Protein AF-A0A7S2VXW0-F1 (afdb_monomer_lite)

Sequence (165 aa):
GGKKKAVGPFTKKDWYDIKAPSMFSVRNIGKTLVSRTAGTKIASDGLKGRIFEVSLADLNNDEDQSFRKMKLKCEDVQGKNVLTNFAGMDFTTDKIRSLVRKWFSLIECFVDVKTTDGDTLRVFCIGFTKRRVDMAKRTCYAQSAQIRKIRAKMVEIITRECTTC

Radius of gyration: 22.96 Å; chains: 1; bounding box: 62×45×65 Å

InterPro domains:
  IPR001593 Small ribosomal subunit protein eS1 [PF01015] (2-165)
  IPR001593 Small ribosomal subunit protein eS1 [SM01397] (1-165)
  IPR018281 Small ribosomal subunit protein eS1, conserved site [PS01191] (47-59)

Structure (mmCIF, N/CA/C/O backbone):
data_AF-A0A7S2VXW0-F1
#
_entry.id   AF-A0A7S2VXW0-F1
#
loop_
_atom_site.group_PDB
_atom_site.id
_atom_site.type_symbol
_atom_site.label_atom_id
_atom_site.label_alt_id
_atom_site.label_comp_id
_atom_site.label_asym_id
_atom_site.label_entity_id
_atom_site.label_seq_id
_atom_site.pdbx_PDB_ins_code
_atom_site.Cartn_x
_atom_site.Cartn_y
_atom_site.Cartn_z
_atom_site.occupancy
_atom_site.B_iso_or_equiv
_atom_site.auth_seq_id
_atom_site.auth_comp_id
_atom_site.auth_asym_id
_atom_site.auth_atom_id
_atom_site.pdbx_PDB_model_num
ATOM 1 N N . GLY A 1 1 ? -33.284 25.785 35.643 1.00 45.19 1 GLY A N 1
ATOM 2 C CA . GLY A 1 1 ? -32.679 25.022 34.533 1.00 45.19 1 GLY A CA 1
ATOM 3 C C . GLY A 1 1 ? -31.176 24.982 34.706 1.00 45.19 1 GLY A C 1
ATOM 4 O O . GLY A 1 1 ? -30.527 25.995 34.490 1.00 45.19 1 GLY A O 1
ATOM 5 N N . GLY A 1 2 ? -30.627 23.863 35.183 1.00 55.34 2 GLY A N 1
ATOM 6 C CA . GLY A 1 2 ? -29.197 23.753 35.480 1.00 55.34 2 GLY A CA 1
ATOM 7 C C . GLY A 1 2 ? -28.355 23.719 34.205 1.00 55.34 2 GLY A C 1
ATOM 8 O O . GLY A 1 2 ? -28.575 22.863 33.346 1.00 55.34 2 GLY A O 1
ATOM 9 N N . LYS A 1 3 ? -27.380 24.631 34.086 1.00 62.94 3 LYS A N 1
ATOM 10 C CA . LYS A 1 3 ? -26.323 24.557 33.068 1.00 62.94 3 LYS A CA 1
ATOM 11 C C . LYS A 1 3 ? -25.636 23.197 33.208 1.00 62.94 3 LYS A C 1
ATOM 13 O O . LYS A 1 3 ? -24.931 22.963 34.187 1.00 62.94 3 LYS A O 1
ATOM 18 N N . LYS A 1 4 ? -25.861 22.287 32.252 1.00 70.38 4 LYS A N 1
ATOM 19 C CA . LYS A 1 4 ? -25.124 21.019 32.187 1.00 70.38 4 LYS A CA 1
ATOM 20 C C . LYS A 1 4 ? -23.632 21.351 32.197 1.00 70.38 4 LYS A C 1
ATOM 22 O O . LYS A 1 4 ? -23.165 22.093 31.336 1.00 70.38 4 LYS A O 1
ATOM 27 N N . LYS A 1 5 ? -22.912 20.827 33.194 1.00 76.06 5 LYS A N 1
ATOM 28 C CA . LYS A 1 5 ? -21.453 20.946 33.313 1.00 76.06 5 LYS A CA 1
ATOM 29 C C . LYS A 1 5 ? -20.841 20.548 31.967 1.00 76.06 5 LYS A C 1
ATOM 31 O O . LYS A 1 5 ? -21.229 19.519 31.413 1.00 76.06 5 LYS A O 1
ATOM 36 N N . ALA A 1 6 ? -19.950 21.369 31.414 1.00 79.06 6 ALA A N 1
ATOM 37 C CA . ALA A 1 6 ? -19.310 21.065 30.141 1.00 79.06 6 ALA A CA 1
ATOM 38 C C . ALA A 1 6 ? -18.502 19.766 30.295 1.00 79.06 6 ALA A C 1
ATOM 40 O O . ALA A 1 6 ? -17.512 19.718 31.021 1.00 79.06 6 ALA A O 1
ATOM 41 N N . VAL A 1 7 ? -18.975 18.687 29.671 1.00 82.62 7 VAL A N 1
ATOM 42 C CA . VAL A 1 7 ? -18.308 17.384 29.701 1.00 82.62 7 VAL A CA 1
ATOM 43 C C . VAL A 1 7 ? -17.345 17.320 28.523 1.00 82.62 7 VAL A C 1
ATOM 45 O O . VAL A 1 7 ? -17.766 17.455 27.374 1.00 82.62 7 VAL A O 1
ATOM 48 N N . GLY A 1 8 ? -16.061 17.095 28.809 1.00 85.38 8 GLY A N 1
ATOM 49 C CA . GLY A 1 8 ? -15.027 16.988 27.782 1.00 85.38 8 GLY A CA 1
ATOM 50 C C . GLY A 1 8 ? -15.318 15.845 26.797 1.00 85.38 8 GLY A C 1
ATOM 51 O O . GLY A 1 8 ? -15.716 14.757 27.225 1.00 85.38 8 GLY A O 1
ATOM 52 N N . PRO A 1 9 ? -15.104 16.036 25.485 1.00 85.75 9 PRO A N 1
ATOM 53 C CA . PRO A 1 9 ? -15.514 15.072 24.461 1.00 85.75 9 PRO A CA 1
ATOM 54 C C . PRO A 1 9 ? -14.803 13.712 24.561 1.00 85.75 9 PRO A C 1
ATOM 56 O O . PRO A 1 9 ? -15.369 12.701 24.147 1.00 85.75 9 PRO A O 1
ATOM 59 N N . PHE A 1 10 ? -13.599 13.657 25.142 1.00 89.81 10 PHE A N 1
ATOM 60 C CA . PHE A 1 10 ? -12.837 12.415 25.334 1.00 89.81 10 PHE A CA 1
ATOM 61 C C . PHE A 1 10 ? -13.365 11.525 26.462 1.00 89.81 10 PHE A C 1
ATOM 63 O O . PHE A 1 10 ? -13.154 10.321 26.425 1.00 89.81 10 PHE A O 1
ATOM 70 N N . THR A 1 11 ? -14.117 12.075 27.419 1.00 88.50 11 THR A N 1
ATOM 71 C CA . THR A 1 11 ? -14.693 11.285 28.529 1.00 88.50 11 THR A CA 1
ATOM 72 C C . THR A 1 11 ? -15.722 10.252 28.060 1.00 88.50 11 THR A C 1
ATOM 74 O O . THR A 1 11 ? -16.010 9.289 28.765 1.00 88.50 11 THR A O 1
ATOM 77 N N . LYS A 1 12 ? -16.274 10.446 26.855 1.00 89.69 12 LYS A N 1
ATOM 78 C CA . LYS A 1 12 ? -17.250 9.554 26.218 1.00 89.69 12 LYS A CA 1
ATOM 79 C C . LYS A 1 12 ? -16.609 8.559 25.249 1.00 89.69 12 LYS A C 1
ATOM 81 O O . LYS A 1 12 ? -17.341 7.886 24.526 1.00 89.69 12 LYS A O 1
ATOM 86 N N . LYS A 1 13 ? -15.279 8.522 25.151 1.00 92.94 13 LYS A N 1
ATOM 87 C CA . LYS A 1 13 ? -14.552 7.693 24.186 1.00 92.94 13 LYS A CA 1
ATOM 88 C C . LYS A 1 13 ? -13.797 6.585 24.900 1.00 92.94 13 LYS A C 1
ATOM 90 O O . LYS A 1 13 ? -13.203 6.825 25.945 1.00 92.94 13 LYS A O 1
ATOM 95 N N . ASP A 1 14 ? -13.788 5.413 24.285 1.00 92.00 14 ASP A N 1
ATOM 96 C CA . ASP A 1 14 ? -13.030 4.260 24.750 1.00 92.00 14 ASP A CA 1
ATOM 97 C C . ASP A 1 14 ? -11.939 3.915 23.724 1.00 92.00 14 ASP A C 1
ATOM 99 O O . ASP A 1 14 ? -12.100 4.126 22.515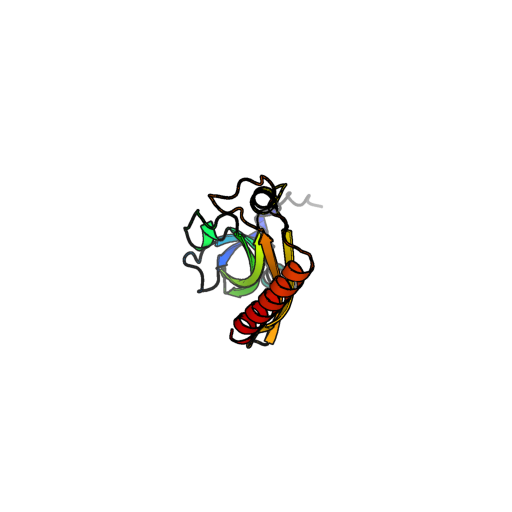 1.00 92.00 14 ASP A O 1
ATOM 103 N N . TRP A 1 15 ? -10.806 3.425 24.230 1.00 94.06 15 TRP A N 1
ATOM 104 C CA . TRP A 1 15 ? -9.641 3.034 23.437 1.00 94.06 15 TRP A CA 1
ATOM 105 C C . TRP A 1 15 ? -9.658 1.538 23.133 1.00 94.06 15 TRP A C 1
ATOM 107 O O . TRP A 1 15 ? -9.959 0.722 24.007 1.00 94.06 15 TRP A O 1
ATOM 117 N N . TYR A 1 16 ? -9.272 1.210 21.906 1.00 95.25 16 TYR A N 1
ATOM 118 C CA . TYR A 1 16 ? -9.199 -0.137 21.360 1.00 95.25 16 TYR A CA 1
ATOM 119 C C . TYR A 1 16 ? -7.814 -0.384 20.765 1.00 95.25 16 TYR A C 1
ATOM 121 O O . TYR A 1 16 ? -7.223 0.527 20.185 1.00 95.25 16 TYR A O 1
ATOM 129 N N . ASP A 1 17 ? -7.314 -1.609 20.888 1.00 95.69 17 ASP A N 1
ATOM 130 C CA . ASP A 1 17 ? -6.019 -2.029 20.357 1.00 95.69 17 ASP A CA 1
ATOM 131 C C . ASP A 1 17 ? -6.194 -2.624 18.957 1.00 95.69 17 ASP A C 1
ATOM 133 O O . ASP A 1 17 ? -6.971 -3.556 18.761 1.00 95.69 17 ASP A O 1
ATOM 137 N N . ILE A 1 18 ? -5.460 -2.099 17.979 1.00 95.75 18 ILE A N 1
ATOM 138 C CA . ILE A 1 18 ? -5.492 -2.575 16.594 1.00 95.75 18 ILE A CA 1
ATOM 139 C C . ILE A 1 18 ? -4.537 -3.757 16.456 1.00 95.75 18 ILE A C 1
ATOM 141 O O . ILE A 1 18 ? -3.349 -3.645 16.781 1.00 95.75 18 ILE A O 1
ATOM 145 N N . LYS A 1 19 ? -5.063 -4.881 15.962 1.00 95.38 19 LYS A N 1
ATOM 146 C CA . LYS A 1 19 ? -4.311 -6.108 15.720 1.00 95.38 19 LYS A CA 1
ATOM 147 C C . LYS A 1 19 ? -4.130 -6.360 14.225 1.00 95.38 19 LYS A C 1
ATOM 149 O O . LYS A 1 19 ? -5.111 -6.400 13.479 1.00 95.38 19 LYS A O 1
ATOM 154 N N . ALA A 1 20 ? -2.880 -6.545 13.812 1.00 94.62 20 ALA A N 1
ATOM 155 C CA . ALA A 1 20 ? -2.523 -6.978 12.468 1.00 94.62 20 ALA A CA 1
ATOM 156 C C . ALA A 1 20 ? -2.880 -8.463 12.253 1.00 94.62 20 ALA A C 1
ATOM 158 O O . ALA A 1 20 ? -2.889 -9.230 13.228 1.00 94.62 20 ALA A O 1
ATOM 159 N N . PRO A 1 21 ? -3.114 -8.890 10.998 1.00 94.50 21 PRO A N 1
ATOM 160 C CA . PRO A 1 21 ? -3.210 -10.303 10.646 1.00 94.50 21 PRO A CA 1
ATOM 161 C C . PRO A 1 21 ? -1.959 -11.103 11.040 1.00 94.50 21 PRO A C 1
ATOM 163 O O . PRO A 1 21 ? -0.868 -10.559 11.213 1.00 94.50 21 PRO A O 1
ATOM 166 N N . SER A 1 22 ? -2.101 -12.427 11.124 1.00 91.69 22 SER A N 1
ATOM 167 C CA . SER A 1 22 ? -1.033 -13.358 11.520 1.00 91.69 22 SER A CA 1
ATOM 168 C C . SER A 1 22 ? 0.173 -13.409 10.578 1.00 91.69 22 SER A C 1
ATOM 170 O O . SER A 1 22 ? 1.206 -13.931 10.984 1.00 91.69 22 SER A O 1
ATOM 172 N N . MET A 1 23 ? 0.044 -12.883 9.359 1.00 91.44 23 MET A N 1
ATOM 173 C CA . MET A 1 23 ? 1.109 -12.837 8.351 1.00 91.44 23 MET A CA 1
ATOM 174 C C . MET A 1 23 ? 2.252 -11.868 8.697 1.00 91.44 23 MET A C 1
ATOM 176 O O . MET A 1 23 ? 3.328 -11.977 8.118 1.00 91.44 23 MET A O 1
ATOM 180 N N . PHE A 1 24 ? 2.023 -10.919 9.610 1.00 92.75 24 PHE A N 1
ATOM 181 C CA . PHE A 1 24 ? 3.021 -9.941 10.048 1.00 92.75 24 PHE A CA 1
ATOM 182 C C . PHE A 1 24 ? 3.660 -10.362 11.374 1.00 92.75 24 PHE A C 1
ATOM 184 O O . PHE A 1 24 ? 3.005 -10.988 12.215 1.00 92.75 24 PHE A O 1
ATOM 191 N N . SER A 1 25 ? 4.928 -9.998 11.585 1.00 91.75 25 SER A N 1
ATOM 192 C CA . SER A 1 25 ? 5.643 -10.356 12.818 1.00 91.75 25 SER A CA 1
ATOM 193 C C . SER A 1 25 ? 5.126 -9.560 14.021 1.00 91.75 25 SER A C 1
ATOM 195 O O . SER A 1 25 ? 4.896 -10.120 15.097 1.00 91.75 25 SER A O 1
ATOM 197 N N . VAL A 1 26 ? 4.857 -8.266 13.831 1.00 92.88 26 VAL A N 1
ATOM 198 C CA . VAL A 1 26 ? 4.299 -7.379 14.851 1.00 92.88 26 VAL A CA 1
ATOM 199 C C . VAL A 1 26 ? 2.784 -7.322 14.711 1.00 92.88 26 VAL A C 1
ATOM 201 O O . VAL A 1 26 ? 2.227 -6.719 13.797 1.00 92.88 26 VAL A O 1
ATOM 204 N N . ARG A 1 27 ? 2.083 -7.919 15.679 1.00 92.06 27 ARG A N 1
ATOM 205 C CA . ARG A 1 27 ? 0.613 -7.890 15.708 1.00 92.06 27 ARG A CA 1
ATOM 206 C C . ARG A 1 27 ? 0.030 -6.620 16.303 1.00 92.06 27 ARG A C 1
ATOM 208 O O . ARG A 1 27 ? -1.108 -6.291 16.000 1.00 92.06 27 ARG A O 1
ATOM 215 N N . ASN A 1 28 ? 0.750 -5.922 17.172 1.00 92.50 28 ASN A N 1
ATOM 216 C CA . ASN A 1 28 ? 0.222 -4.739 17.848 1.00 92.50 28 ASN A CA 1
ATOM 217 C C . ASN A 1 28 ? 0.620 -3.488 17.069 1.00 92.50 28 ASN A C 1
ATOM 219 O O . ASN A 1 28 ? 1.737 -3.012 17.214 1.00 92.50 28 ASN A O 1
ATOM 223 N N . ILE A 1 29 ? -0.305 -2.960 16.271 1.00 90.44 29 ILE A N 1
ATOM 224 C CA . ILE A 1 29 ? -0.044 -1.809 15.394 1.00 90.44 29 ILE A CA 1
ATOM 225 C C . ILE A 1 29 ? -0.156 -0.496 16.166 1.00 90.44 29 ILE A C 1
ATOM 227 O O . ILE A 1 29 ? 0.620 0.434 15.977 1.00 90.44 29 ILE A O 1
ATOM 231 N N . GLY A 1 30 ? -1.178 -0.393 17.013 1.00 93.06 30 GLY A N 1
ATOM 232 C CA . GLY A 1 30 ? -1.495 0.857 17.685 1.00 93.06 30 GLY A CA 1
ATOM 233 C C . GLY A 1 30 ? -2.864 0.836 18.337 1.00 93.06 30 GLY A C 1
ATOM 234 O O . GLY A 1 30 ? -3.433 -0.225 18.598 1.00 93.06 30 GLY A O 1
ATOM 235 N N . LYS A 1 31 ? -3.395 2.030 18.605 1.00 94.81 31 LYS A N 1
ATOM 236 C CA . LYS A 1 31 ? -4.682 2.212 19.274 1.00 94.81 31 LYS A CA 1
ATOM 237 C C . LYS A 1 31 ? -5.612 3.085 18.446 1.00 94.81 31 LYS A C 1
ATOM 239 O O . LYS A 1 31 ? -5.181 4.038 17.804 1.00 94.81 31 LYS A O 1
ATOM 244 N N . THR A 1 32 ? -6.905 2.803 18.512 1.00 95.00 32 THR A N 1
ATOM 245 C CA . THR A 1 32 ? -7.952 3.654 17.947 1.00 95.00 32 THR A CA 1
ATOM 246 C C . THR A 1 32 ? -8.989 3.994 19.006 1.00 95.00 32 THR A C 1
ATOM 248 O O . THR A 1 32 ? -9.189 3.256 19.968 1.00 95.00 32 THR A O 1
ATOM 251 N N . LEU A 1 33 ? -9.641 5.137 18.834 1.00 94.06 33 LEU A N 1
ATOM 252 C CA . LEU A 1 33 ? -10.677 5.635 19.728 1.00 94.06 33 LEU A CA 1
ATOM 253 C C . LEU A 1 33 ? -12.030 5.631 19.021 1.00 94.06 33 LEU A C 1
ATOM 255 O O . LEU A 1 33 ? -12.157 5.990 17.843 1.00 94.06 33 LEU A O 1
ATOM 259 N N . VAL A 1 34 ? -13.068 5.267 19.762 1.00 94.62 34 VAL A N 1
ATOM 260 C CA . VAL A 1 34 ? -14.461 5.348 19.317 1.00 94.62 34 VAL A CA 1
ATOM 261 C C . VAL A 1 34 ? -15.331 5.834 20.469 1.00 94.62 34 VAL A C 1
ATOM 263 O O . VAL A 1 34 ? -14.954 5.738 21.635 1.00 94.62 34 VAL A O 1
ATOM 266 N N . SER A 1 35 ? -16.470 6.442 20.150 1.00 92.50 35 SER A N 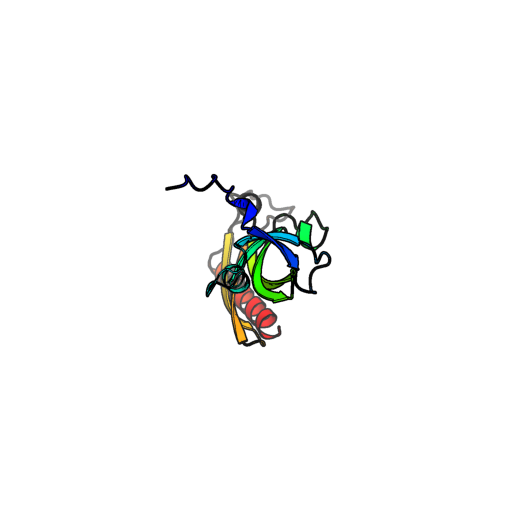1
ATOM 267 C CA . SER A 1 35 ? -17.447 6.815 21.173 1.00 92.50 35 SER A CA 1
ATOM 268 C C . SER A 1 35 ? -18.026 5.552 21.814 1.00 92.50 35 SER A C 1
ATOM 270 O O . SER A 1 35 ? -18.337 4.598 21.101 1.00 92.50 35 SER A O 1
ATOM 272 N N . ARG A 1 36 ? -18.183 5.560 23.140 1.00 90.62 36 ARG A N 1
ATOM 273 C CA . ARG A 1 36 ? -18.800 4.464 23.891 1.00 90.62 36 ARG A CA 1
ATOM 274 C C . ARG A 1 36 ? -20.205 4.188 23.366 1.00 90.62 36 ARG A C 1
ATOM 276 O O . ARG A 1 36 ? -20.930 5.123 23.017 1.00 90.62 36 ARG A O 1
ATOM 283 N N . THR A 1 37 ? -20.584 2.913 23.364 1.00 89.62 37 THR A N 1
ATOM 284 C CA . THR A 1 37 ? -21.938 2.476 23.025 1.00 89.62 37 THR A CA 1
ATOM 285 C C . THR A 1 37 ? -22.967 3.247 23.849 1.00 89.62 37 THR A C 1
ATOM 287 O O . THR A 1 37 ? -22.883 3.294 25.078 1.00 89.62 37 THR A O 1
ATOM 290 N N . ALA A 1 38 ? -23.925 3.871 23.168 1.00 87.88 38 ALA A N 1
ATOM 291 C CA . ALA A 1 38 ? -24.989 4.645 23.795 1.00 87.88 38 ALA A CA 1
ATOM 292 C C . ALA A 1 38 ? -26.301 4.439 23.030 1.00 87.88 38 ALA A C 1
ATOM 294 O O . ALA A 1 38 ? -26.409 4.797 21.854 1.00 87.88 38 ALA A O 1
ATOM 295 N N . GLY A 1 39 ? -27.303 3.877 23.712 1.00 88.62 39 GLY A N 1
ATOM 296 C CA . GLY A 1 39 ? -28.583 3.525 23.099 1.00 88.62 39 GLY A CA 1
ATOM 297 C C . GLY A 1 39 ? -28.390 2.547 21.940 1.00 88.62 39 GLY A C 1
ATOM 298 O O . GLY A 1 39 ? -27.768 1.504 22.105 1.00 88.62 39 GLY A O 1
ATOM 299 N N . THR A 1 40 ? -28.888 2.913 20.761 1.00 89.62 40 THR A N 1
ATOM 300 C CA . THR A 1 40 ? -28.820 2.100 19.536 1.00 89.62 40 THR A CA 1
ATOM 301 C C . THR A 1 40 ? -27.498 2.216 18.773 1.00 89.62 40 THR A C 1
ATOM 303 O O . THR A 1 40 ? -27.292 1.494 17.805 1.00 89.62 40 THR A O 1
ATOM 306 N N . LYS A 1 41 ? -26.590 3.119 19.171 1.00 87.62 41 LYS A N 1
ATOM 307 C CA . LYS A 1 41 ? -25.289 3.290 18.508 1.00 87.62 41 LYS A CA 1
ATOM 308 C C . LYS A 1 41 ? -24.235 2.437 19.197 1.00 87.62 41 LYS A C 1
ATOM 310 O O . LYS A 1 41 ? -23.766 2.802 20.277 1.00 87.62 41 LYS A O 1
ATO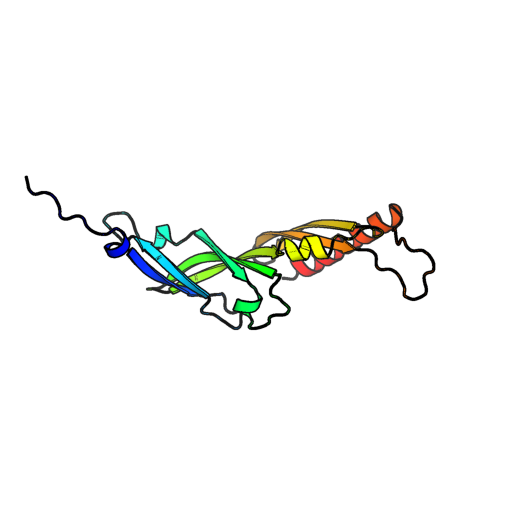M 315 N N . ILE A 1 42 ? -23.857 1.334 18.557 1.00 91.31 42 ILE A N 1
ATOM 316 C CA . ILE A 1 42 ? -22.842 0.406 19.055 1.00 91.31 42 ILE A CA 1
ATOM 317 C C . ILE A 1 42 ? -21.448 0.884 18.633 1.00 91.31 42 ILE A C 1
ATOM 319 O O . ILE A 1 42 ? -21.223 1.291 17.494 1.00 91.31 42 ILE A O 1
ATOM 323 N N . ALA A 1 43 ? -20.493 0.850 19.563 1.00 89.00 43 ALA A N 1
ATOM 324 C CA . ALA A 1 43 ? -19.110 1.251 19.313 1.00 89.00 43 ALA A CA 1
ATOM 325 C C . ALA A 1 43 ? -18.423 0.403 18.224 1.00 89.00 43 ALA A C 1
ATOM 327 O O . ALA A 1 43 ? -17.637 0.939 17.442 1.00 89.00 43 ALA A O 1
ATOM 328 N N . SER A 1 44 ? -18.741 -0.896 18.143 1.00 90.19 44 SER A N 1
ATOM 329 C CA . SER A 1 44 ? -18.206 -1.818 17.130 1.00 90.19 44 SER A CA 1
ATOM 330 C C . SER A 1 44 ? -18.517 -1.356 15.713 1.00 90.19 44 SER A C 1
ATOM 332 O O . SER A 1 44 ? -17.638 -1.376 14.859 1.00 90.19 44 SER A O 1
ATOM 334 N N . ASP A 1 45 ? -19.731 -0.871 15.474 1.00 90.69 45 ASP A N 1
ATOM 335 C CA . ASP A 1 45 ? -20.189 -0.493 14.135 1.00 90.69 45 ASP A CA 1
ATOM 336 C C . ASP A 1 45 ? -19.473 0.768 13.647 1.00 90.69 45 ASP A C 1
ATOM 338 O O . ASP A 1 45 ? -19.229 0.939 12.459 1.00 90.69 45 ASP A O 1
ATOM 342 N N . GLY A 1 46 ? -19.062 1.634 14.580 1.00 90.44 46 GLY A N 1
ATOM 343 C CA . GLY A 1 46 ? -18.223 2.792 14.282 1.00 90.44 46 GLY A CA 1
ATOM 344 C C . GLY A 1 46 ? -16.742 2.462 14.060 1.00 90.44 46 GLY A C 1
ATOM 345 O O . GLY A 1 46 ? -15.994 3.348 13.634 1.00 90.44 46 GLY A O 1
ATOM 346 N N . LEU A 1 47 ? -16.301 1.244 14.394 1.00 92.62 47 LEU A N 1
ATOM 347 C CA . LEU A 1 47 ? -14.939 0.743 14.177 1.00 92.62 47 LEU A CA 1
ATOM 348 C C . LEU A 1 47 ? -14.839 -0.102 12.905 1.00 92.62 47 LEU A C 1
ATOM 350 O O . LEU A 1 47 ? -13.881 0.066 12.147 1.00 92.62 47 LEU A O 1
ATOM 354 N N . LYS A 1 48 ? -15.825 -0.973 12.660 1.00 93.94 48 LYS A N 1
ATOM 355 C CA . LYS A 1 48 ? -15.892 -1.816 11.463 1.00 93.94 48 LYS A CA 1
ATOM 356 C C . LYS A 1 48 ? -15.886 -0.955 10.202 1.00 93.94 48 LYS A C 1
ATOM 358 O O . LYS A 1 48 ? -16.525 0.089 10.129 1.00 93.94 48 LYS A O 1
ATOM 363 N N . GLY A 1 49 ? -15.102 -1.374 9.214 1.00 93.00 49 GLY A N 1
ATOM 364 C CA . GLY A 1 49 ? -14.926 -0.642 7.961 1.00 93.00 49 GLY A CA 1
ATOM 365 C C . GLY A 1 49 ? -13.897 0.491 7.996 1.00 93.00 49 GLY A C 1
ATOM 366 O O . GLY A 1 49 ? -13.579 1.020 6.932 1.00 93.00 49 GLY A O 1
ATOM 367 N N . ARG A 1 50 ? -13.314 0.846 9.153 1.00 95.44 50 ARG A N 1
ATOM 368 C CA . ARG A 1 50 ? -12.153 1.754 9.179 1.00 95.44 50 ARG A CA 1
ATOM 369 C C . ARG A 1 50 ? -10.960 1.116 8.478 1.00 95.44 50 ARG A C 1
ATOM 371 O O . ARG A 1 50 ? -10.726 -0.080 8.632 1.00 95.44 50 ARG A O 1
ATOM 378 N N . ILE A 1 51 ? -10.193 1.932 7.763 1.00 95.88 51 ILE A N 1
ATOM 379 C CA . ILE A 1 51 ? -8.941 1.531 7.119 1.00 95.88 51 ILE A CA 1
ATOM 380 C C . ILE A 1 51 ? -7.793 2.232 7.838 1.00 95.88 51 ILE A C 1
ATOM 382 O O . ILE A 1 51 ? -7.812 3.451 8.006 1.00 95.88 51 ILE A O 1
ATOM 386 N N . PHE A 1 52 ? -6.807 1.452 8.258 1.00 95.31 52 PHE A N 1
ATOM 387 C CA . PHE A 1 52 ? -5.583 1.918 8.892 1.00 95.31 52 PHE A CA 1
ATOM 388 C C . PHE A 1 52 ? -4.430 1.776 7.905 1.00 95.31 52 PHE A C 1
ATOM 390 O O . PHE A 1 52 ? -4.238 0.707 7.332 1.00 95.31 52 PHE A O 1
ATOM 397 N N . GLU A 1 53 ? -3.680 2.853 7.694 1.00 95.88 53 GLU A N 1
ATOM 398 C CA . GLU A 1 53 ? -2.469 2.845 6.874 1.00 95.88 53 GLU A CA 1
ATOM 399 C C . GLU A 1 53 ? -1.251 2.758 7.795 1.00 95.88 53 GLU A C 1
ATOM 401 O O . GLU A 1 53 ? -1.119 3.557 8.721 1.00 95.88 53 GLU A O 1
ATOM 406 N N . VAL A 1 54 ? -0.396 1.763 7.564 1.00 95.00 54 VAL A N 1
ATOM 407 C CA . VAL A 1 54 ? 0.769 1.445 8.402 1.00 95.00 54 VAL A CA 1
ATOM 408 C C . VAL A 1 54 ? 1.954 1.135 7.495 1.00 95.00 54 VAL A C 1
ATOM 410 O O . VAL A 1 54 ? 1.772 0.570 6.416 1.00 95.00 54 VAL A O 1
ATOM 413 N N . SER A 1 55 ? 3.168 1.487 7.907 1.00 95.25 55 SER A N 1
ATOM 414 C CA . SER A 1 55 ? 4.374 1.070 7.190 1.00 95.25 55 SER A CA 1
ATOM 415 C C . SER A 1 55 ? 4.603 -0.435 7.339 1.00 95.25 55 SER A C 1
ATOM 417 O O . SER A 1 55 ? 4.397 -1.005 8.409 1.00 95.25 55 SER A O 1
ATOM 419 N N . LEU A 1 56 ? 5.071 -1.097 6.281 1.00 94.94 56 LEU A N 1
ATOM 420 C CA . LEU A 1 56 ? 5.471 -2.502 6.359 1.00 94.94 56 LEU A CA 1
ATOM 421 C C . LEU A 1 56 ? 6.690 -2.697 7.266 1.00 94.94 56 LEU A C 1
ATOM 423 O O . LEU A 1 56 ? 6.816 -3.752 7.883 1.00 94.94 56 LEU A O 1
ATOM 427 N N . ALA A 1 57 ? 7.540 -1.672 7.389 1.00 95.44 57 ALA A N 1
ATOM 428 C CA . ALA A 1 57 ? 8.660 -1.692 8.322 1.00 95.44 57 ALA A CA 1
ATOM 429 C C . ALA A 1 57 ? 8.189 -1.866 9.767 1.00 95.44 57 ALA A C 1
ATOM 431 O O . ALA A 1 57 ? 8.728 -2.707 10.476 1.00 95.44 57 ALA A O 1
ATOM 432 N N . ASP A 1 58 ? 7.129 -1.165 10.172 1.00 93.75 58 ASP A N 1
ATOM 433 C CA . ASP A 1 58 ? 6.584 -1.258 11.533 1.00 93.75 58 ASP A CA 1
ATOM 434 C C . ASP A 1 58 ? 5.906 -2.614 11.790 1.00 93.75 58 ASP A C 1
ATOM 436 O O . ASP A 1 58 ? 5.858 -3.099 12.918 1.00 93.75 58 ASP A O 1
ATOM 440 N N . LEU A 1 59 ? 5.376 -3.241 10.735 1.00 93.44 59 LEU A N 1
ATOM 441 C CA . LEU A 1 59 ? 4.726 -4.550 10.810 1.00 93.44 59 LEU A CA 1
ATOM 442 C C . LEU A 1 59 ? 5.726 -5.713 10.868 1.00 93.44 59 LEU A C 1
ATOM 444 O O . LEU A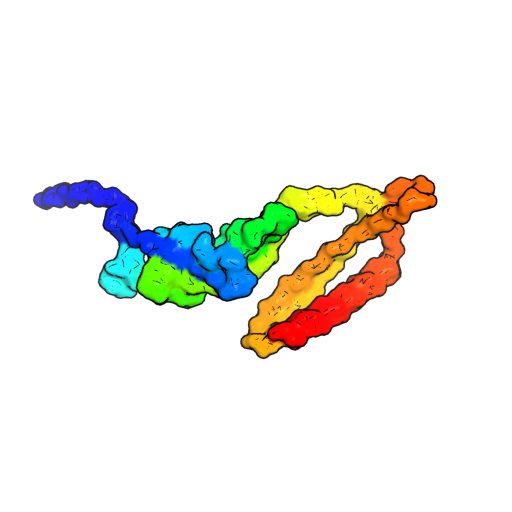 1 59 ? 5.399 -6.753 11.440 1.00 93.44 59 LEU A O 1
ATOM 448 N N . ASN A 1 60 ? 6.915 -5.548 10.280 1.00 93.00 60 ASN A N 1
ATOM 449 C CA . ASN A 1 60 ? 7.919 -6.609 10.154 1.00 93.00 60 ASN A CA 1
ATOM 450 C C . ASN A 1 60 ? 9.231 -6.353 10.919 1.00 93.00 60 ASN A C 1
ATOM 452 O O . ASN A 1 60 ? 10.047 -7.268 11.001 1.00 93.00 60 ASN A O 1
ATOM 456 N N . ASN A 1 61 ? 9.415 -5.166 11.508 1.00 91.06 61 ASN A N 1
ATOM 457 C CA . ASN A 1 61 ? 10.686 -4.654 12.045 1.00 91.06 61 ASN A CA 1
ATOM 458 C C . ASN A 1 61 ? 11.826 -4.650 11.008 1.00 91.06 61 ASN A C 1
ATOM 460 O O . ASN A 1 61 ? 12.965 -4.980 11.331 1.00 91.06 61 ASN A O 1
ATOM 464 N N . ASP A 1 62 ? 11.509 -4.297 9.760 1.00 93.19 62 ASP A N 1
ATOM 465 C CA . ASP A 1 62 ? 12.466 -4.234 8.649 1.00 93.19 62 ASP A CA 1
ATOM 466 C C . ASP A 1 62 ? 12.428 -2.853 7.977 1.00 93.19 62 ASP A C 1
ATOM 468 O O . ASP A 1 62 ? 11.524 -2.542 7.194 1.00 93.19 62 ASP A O 1
ATOM 472 N N . GLU A 1 63 ? 13.416 -2.012 8.287 1.00 92.19 63 GLU A N 1
ATOM 473 C CA . GLU A 1 63 ? 13.497 -0.629 7.802 1.00 92.19 63 GLU A CA 1
ATOM 474 C C . GLU A 1 63 ? 13.656 -0.524 6.276 1.00 92.19 63 GLU A C 1
ATOM 476 O O . GLU A 1 63 ? 13.197 0.460 5.679 1.00 92.19 63 GLU A O 1
ATOM 481 N N . ASP A 1 64 ? 14.198 -1.554 5.614 1.00 91.56 64 ASP A N 1
ATOM 482 C CA . ASP A 1 64 ? 14.360 -1.570 4.154 1.00 91.56 64 ASP A CA 1
ATOM 483 C C . ASP A 1 64 ? 13.005 -1.537 3.428 1.00 91.56 64 ASP A C 1
ATOM 485 O O . ASP A 1 64 ? 12.900 -1.104 2.273 1.00 91.56 64 ASP A O 1
ATOM 489 N N . GLN A 1 65 ? 11.934 -1.948 4.114 1.00 91.50 65 GLN A N 1
ATOM 490 C CA . GLN A 1 65 ? 10.570 -2.006 3.591 1.00 91.50 65 GLN A CA 1
ATOM 491 C C . GLN A 1 65 ? 9.712 -0.793 3.977 1.00 91.50 65 GLN A C 1
ATOM 493 O O . GLN A 1 65 ? 8.512 -0.772 3.693 1.00 91.50 65 GLN A O 1
ATOM 498 N N . SER A 1 66 ? 10.317 0.251 4.547 1.00 93.44 66 SER A N 1
ATOM 499 C CA . SER A 1 66 ? 9.645 1.482 5.000 1.00 93.44 66 SER A CA 1
ATOM 500 C C . SER A 1 66 ? 8.827 2.203 3.924 1.00 93.44 66 SER A C 1
ATOM 502 O O . SER A 1 66 ? 7.827 2.853 4.219 1.00 93.44 66 SER A O 1
ATOM 504 N N . PHE A 1 67 ? 9.207 2.062 2.654 1.00 94.44 67 PHE A N 1
ATOM 505 C CA . PHE A 1 67 ? 8.493 2.684 1.540 1.00 94.44 67 PHE A CA 1
ATOM 506 C C . PHE A 1 67 ? 7.164 2.002 1.187 1.00 94.44 67 PHE A C 1
ATOM 508 O O . PHE A 1 67 ? 6.415 2.523 0.357 1.00 94.44 67 PHE A O 1
ATOM 515 N N . ARG A 1 68 ? 6.879 0.816 1.737 1.00 95.94 68 ARG A N 1
ATOM 516 C CA . ARG A 1 68 ? 5.639 0.081 1.469 1.00 95.94 68 ARG A CA 1
ATOM 517 C C . ARG A 1 68 ? 4.631 0.372 2.570 1.00 95.94 68 ARG A C 1
ATOM 519 O O . ARG A 1 68 ? 4.877 0.086 3.734 1.00 95.94 68 ARG A O 1
ATOM 526 N N . LYS A 1 69 ? 3.469 0.889 2.189 1.00 96.19 69 LYS A N 1
ATOM 527 C CA . LYS A 1 69 ? 2.361 1.212 3.088 1.00 96.19 69 LYS A CA 1
ATOM 528 C C . LYS A 1 69 ? 1.279 0.151 2.942 1.00 96.19 69 LYS A C 1
ATOM 530 O O . LYS A 1 69 ? 0.757 -0.056 1.845 1.00 96.19 69 LYS A O 1
ATOM 535 N N . MET A 1 70 ? 0.959 -0.538 4.027 1.00 96.00 70 MET A N 1
ATOM 536 C CA . MET A 1 70 ? -0.123 -1.514 4.092 1.00 96.00 70 MET A CA 1
ATOM 537 C C . MET A 1 70 ? -1.401 -0.827 4.561 1.00 96.00 70 MET A C 1
ATOM 539 O O . MET A 1 70 ? -1.396 -0.092 5.548 1.00 96.00 70 MET A O 1
ATOM 543 N N . LYS A 1 71 ? -2.507 -1.085 3.867 1.00 96.56 71 LYS A N 1
ATOM 544 C CA . LYS A 1 71 ? -3.850 -0.667 4.265 1.00 96.56 71 LYS A CA 1
ATOM 545 C C . LYS A 1 71 ? -4.564 -1.866 4.866 1.00 96.56 71 LYS A C 1
ATOM 547 O O . LYS A 1 71 ? -4.747 -2.881 4.197 1.00 96.56 71 LYS A O 1
ATOM 552 N N . LEU A 1 72 ? -4.968 -1.731 6.121 1.00 96.12 72 LEU A N 1
ATOM 553 C CA . LEU A 1 72 ? -5.607 -2.777 6.906 1.00 96.12 72 LEU A CA 1
ATOM 554 C C . LEU A 1 72 ? -7.019 -2.334 7.288 1.00 96.12 72 LEU A C 1
ATOM 556 O O . LEU A 1 72 ? -7.197 -1.308 7.946 1.00 96.12 72 LEU A O 1
ATOM 560 N N . LYS A 1 73 ? -8.035 -3.080 6.861 1.00 95.62 73 LYS A N 1
ATOM 561 C CA . LYS A 1 73 ? -9.443 -2.784 7.144 1.00 95.62 73 LYS A CA 1
ATOM 562 C C . LYS A 1 73 ? -9.892 -3.524 8.394 1.00 95.62 73 LYS A C 1
ATOM 564 O O . LYS A 1 73 ? -9.656 -4.716 8.524 1.00 95.62 73 LYS A O 1
ATOM 569 N N . CYS A 1 74 ? -10.574 -2.831 9.298 1.00 95.38 74 CYS A N 1
ATOM 570 C CA . CYS A 1 74 ? -11.256 -3.454 10.427 1.00 95.38 74 CYS A CA 1
ATOM 571 C C . CYS A 1 74 ? -12.447 -4.282 9.932 1.00 95.38 74 CYS A C 1
ATOM 573 O O . CYS A 1 74 ? -13.422 -3.712 9.432 1.00 95.38 74 CYS A O 1
ATOM 575 N N . GLU A 1 75 ? -12.405 -5.592 10.143 1.00 93.88 75 GLU A N 1
ATOM 576 C CA . GLU A 1 75 ? -13.535 -6.485 9.863 1.00 93.88 75 GLU A CA 1
ATOM 577 C C . GLU A 1 75 ? -14.322 -6.803 11.128 1.00 93.88 75 GLU A C 1
ATOM 579 O O . GLU A 1 75 ? -15.554 -6.723 11.136 1.00 93.88 75 GLU A O 1
ATOM 584 N N . ASP A 1 76 ? -13.613 -7.084 12.223 1.00 94.31 76 ASP A N 1
ATOM 585 C CA . ASP A 1 76 ? -14.249 -7.496 13.465 1.00 94.31 76 ASP A CA 1
ATOM 586 C C . ASP A 1 76 ? -13.620 -6.875 14.714 1.00 94.31 76 ASP A C 1
ATOM 588 O O . ASP A 1 76 ? -12.486 -6.392 14.708 1.00 94.31 76 ASP A O 1
ATOM 592 N N . VAL A 1 77 ? -14.393 -6.853 15.799 1.00 94.00 77 VAL A N 1
ATOM 593 C CA . VAL A 1 77 ? -13.979 -6.303 17.092 1.00 94.00 77 VAL A CA 1
ATOM 594 C C . VAL A 1 77 ? -14.285 -7.326 18.178 1.00 94.00 77 VAL A C 1
ATOM 596 O O . VAL A 1 77 ? -15.444 -7.623 18.451 1.00 94.00 77 VAL A O 1
ATOM 599 N N . GLN A 1 78 ? -13.240 -7.825 18.835 1.00 92.94 78 GLN A N 1
ATOM 600 C CA . GLN A 1 78 ? -13.327 -8.803 19.916 1.00 92.94 78 GLN A CA 1
ATOM 601 C C . GLN A 1 78 ? -12.900 -8.162 21.235 1.00 92.94 78 GLN A C 1
ATOM 603 O O . GLN A 1 78 ? -11.718 -7.910 21.485 1.00 92.94 78 GLN A O 1
ATOM 608 N N . GLY A 1 79 ? -13.875 -7.863 22.095 1.00 90.81 79 GLY A N 1
ATOM 609 C CA . GLY A 1 79 ? -13.626 -7.120 23.328 1.00 90.81 79 GLY A CA 1
ATOM 610 C C . GLY A 1 79 ? -13.045 -5.736 23.023 1.00 90.81 79 GLY A C 1
ATOM 611 O O . GLY A 1 79 ? -13.737 -4.887 22.470 1.00 90.81 79 GLY A O 1
ATOM 612 N N . LYS A 1 80 ? -11.773 -5.511 23.376 1.00 92.00 80 LYS A N 1
ATOM 613 C CA . LYS A 1 80 ? -11.025 -4.277 23.056 1.00 92.00 80 LYS A CA 1
ATOM 614 C C . LYS A 1 80 ? -10.052 -4.423 21.882 1.00 92.00 80 LYS A C 1
ATOM 616 O O . LYS A 1 80 ? -9.390 -3.449 21.533 1.00 92.00 80 LYS A O 1
ATOM 621 N N . ASN A 1 81 ? -9.964 -5.605 21.277 1.00 94.75 81 ASN A N 1
ATOM 622 C CA . ASN A 1 81 ? -9.090 -5.866 20.140 1.00 94.75 81 ASN A CA 1
ATOM 623 C C . ASN A 1 81 ? -9.851 -5.666 18.830 1.00 94.75 81 ASN A C 1
ATOM 625 O O . ASN A 1 81 ? -10.935 -6.213 18.643 1.00 94.75 81 ASN A O 1
ATOM 629 N N . VAL A 1 82 ? -9.263 -4.908 17.915 1.00 95.31 82 VAL A N 1
ATOM 630 C CA . VAL A 1 82 ? -9.760 -4.715 16.554 1.00 95.31 82 VAL A CA 1
ATOM 631 C C . VAL A 1 82 ? -8.991 -5.645 15.635 1.00 95.31 82 VAL A C 1
ATOM 633 O O . VAL A 1 82 ? -7.777 -5.500 15.501 1.00 95.31 82 VAL A O 1
ATOM 636 N N . LEU A 1 83 ? -9.688 -6.592 15.018 1.00 95.38 83 LEU A N 1
ATOM 637 C CA . LEU A 1 83 ? -9.115 -7.508 14.045 1.00 95.38 83 LEU A CA 1
ATOM 638 C C . LEU A 1 83 ? -9.178 -6.870 12.663 1.00 95.38 83 LEU A C 1
ATOM 640 O O . LEU A 1 83 ? -10.232 -6.409 12.210 1.00 95.38 83 LEU A O 1
ATOM 644 N N . THR A 1 84 ? -8.022 -6.819 12.012 1.00 95.94 84 THR A N 1
ATOM 645 C CA . THR A 1 84 ? -7.889 -6.223 10.688 1.00 95.94 84 THR A CA 1
ATOM 646 C C . THR A 1 84 ? -7.569 -7.271 9.636 1.00 95.94 84 THR A C 1
ATOM 648 O O . THR A 1 84 ? -6.942 -8.282 9.943 1.00 95.94 84 THR A O 1
ATOM 651 N N . ASN A 1 85 ? -7.999 -7.008 8.406 1.00 94.56 85 ASN A N 1
ATOM 652 C CA . ASN A 1 85 ? -7.683 -7.782 7.215 1.00 94.56 85 ASN A CA 1
ATOM 653 C C . ASN A 1 85 ? -7.001 -6.883 6.172 1.00 94.56 85 ASN A C 1
ATOM 655 O O . ASN A 1 85 ? -7.073 -5.650 6.248 1.00 94.56 85 ASN A O 1
ATOM 659 N N . PHE A 1 86 ? -6.313 -7.484 5.208 1.00 93.38 86 PHE A N 1
ATOM 660 C CA . PHE A 1 86 ? -5.659 -6.760 4.129 1.00 93.38 86 PHE A CA 1
ATOM 661 C C . PHE A 1 86 ? -6.690 -6.060 3.235 1.00 93.38 86 PHE A C 1
ATOM 663 O O . PHE A 1 86 ? -7.654 -6.662 2.779 1.00 93.38 86 PHE A O 1
ATOM 670 N N . ALA A 1 87 ? -6.481 -4.769 2.978 1.00 94.25 87 ALA A N 1
ATOM 671 C CA . ALA A 1 87 ? -7.326 -3.975 2.086 1.00 94.25 87 ALA A CA 1
ATOM 672 C C . ALA A 1 87 ? -6.564 -3.433 0.873 1.00 94.25 87 ALA A C 1
ATOM 674 O O . ALA A 1 87 ? -7.170 -3.093 -0.140 1.00 94.25 87 ALA A O 1
ATOM 675 N N . GLY A 1 88 ? -5.241 -3.301 0.970 1.00 94.94 88 GLY A N 1
ATOM 676 C CA . GLY A 1 88 ? -4.421 -2.843 -0.140 1.00 94.94 88 GLY A CA 1
ATOM 677 C C . GLY A 1 88 ? -2.986 -2.525 0.255 1.00 94.94 88 GLY A C 1
ATOM 678 O O . GLY A 1 88 ? -2.637 -2.440 1.431 1.00 94.94 88 GLY A O 1
ATOM 679 N N . MET A 1 89 ? -2.159 -2.309 -0.760 1.00 95.88 89 MET A N 1
ATOM 680 C CA . MET A 1 89 ? -0.769 -1.885 -0.633 1.00 95.88 89 MET A CA 1
ATOM 681 C C . MET A 1 89 ? -0.559 -0.633 -1.482 1.00 95.88 89 MET A C 1
ATOM 683 O O . MET A 1 89 ? -1.107 -0.521 -2.576 1.00 95.88 89 MET A O 1
ATOM 687 N N . ASP A 1 90 ? 0.251 0.292 -0.983 1.00 96.12 90 ASP A N 1
ATOM 688 C CA . ASP A 1 90 ? 0.676 1.480 -1.714 1.00 96.12 90 ASP A CA 1
ATOM 689 C C . ASP A 1 90 ? 2.157 1.773 -1.442 1.00 96.12 90 ASP A C 1
ATOM 691 O O . ASP A 1 90 ? 2.729 1.291 -0.462 1.00 96.12 90 ASP A O 1
ATOM 695 N N . PHE A 1 91 ? 2.797 2.552 -2.307 1.00 95.81 91 PHE A N 1
ATOM 696 C CA . PHE A 1 91 ? 4.160 3.033 -2.085 1.00 95.81 91 PHE A CA 1
ATOM 697 C C . PHE A 1 91 ? 4.137 4.456 -1.532 1.00 95.81 91 PHE A C 1
ATOM 699 O O . PHE A 1 91 ? 3.210 5.233 -1.763 1.00 95.81 91 PHE A O 1
ATOM 706 N N . THR A 1 92 ? 5.180 4.832 -0.801 1.00 96.19 92 THR A N 1
ATOM 707 C CA . THR A 1 92 ? 5.383 6.225 -0.416 1.00 96.19 92 THR A CA 1
ATOM 708 C C . THR A 1 92 ? 5.707 7.086 -1.645 1.00 96.19 92 THR A C 1
ATOM 710 O O . THR A 1 92 ? 6.271 6.632 -2.650 1.00 96.19 92 THR A O 1
ATOM 713 N N . THR A 1 93 ? 5.314 8.359 -1.599 1.00 94.75 93 THR A N 1
ATOM 714 C CA . THR A 1 93 ? 5.440 9.266 -2.751 1.00 94.75 93 THR A CA 1
ATOM 715 C C . THR A 1 93 ? 6.895 9.588 -3.076 1.00 94.75 93 THR A C 1
ATOM 717 O O . THR A 1 93 ? 7.248 9.720 -4.249 1.00 94.75 93 THR A O 1
ATOM 720 N N . ASP A 1 94 ? 7.752 9.671 -2.061 1.00 95.00 94 ASP A N 1
ATOM 721 C CA . ASP A 1 94 ? 9.200 9.823 -2.186 1.00 95.00 94 ASP A CA 1
ATOM 722 C C . ASP A 1 94 ? 9.821 8.630 -2.921 1.00 95.00 94 ASP A C 1
ATOM 724 O O . ASP A 1 94 ? 10.619 8.831 -3.841 1.00 95.00 94 ASP A O 1
ATOM 728 N N . LYS A 1 95 ? 9.387 7.395 -2.627 1.00 94.44 95 LYS A N 1
ATOM 729 C CA . LYS A 1 95 ? 9.922 6.212 -3.298 1.00 94.44 95 LYS A CA 1
ATOM 730 C C . LYS A 1 95 ? 9.559 6.200 -4.772 1.00 94.44 95 LYS A C 1
ATOM 732 O O . LYS A 1 95 ? 10.457 6.054 -5.600 1.00 94.44 95 LYS A O 1
ATOM 737 N N . ILE A 1 96 ? 8.288 6.414 -5.113 1.00 93.81 96 ILE A N 1
ATOM 738 C CA . ILE A 1 96 ? 7.845 6.482 -6.515 1.00 93.81 96 ILE A CA 1
ATOM 739 C C . ILE A 1 96 ? 8.632 7.568 -7.262 1.00 93.81 96 ILE A C 1
ATOM 741 O O . ILE A 1 96 ? 9.191 7.311 -8.328 1.00 93.81 96 ILE A O 1
ATOM 745 N N . ARG A 1 97 ? 8.752 8.766 -6.677 1.00 93.19 97 ARG A N 1
ATOM 746 C CA . ARG A 1 97 ? 9.488 9.886 -7.286 1.00 93.19 97 ARG A CA 1
ATOM 747 C C . ARG A 1 97 ? 10.986 9.613 -7.425 1.00 93.19 97 ARG A C 1
ATOM 749 O O . ARG A 1 97 ? 11.577 10.063 -8.399 1.00 93.19 97 ARG A O 1
ATOM 756 N N . SER A 1 98 ? 11.596 8.870 -6.502 1.00 93.56 98 SER A N 1
ATOM 757 C CA . SER A 1 98 ? 13.020 8.507 -6.583 1.00 93.56 98 SER A CA 1
ATOM 758 C C . SER A 1 98 ? 13.315 7.476 -7.681 1.00 93.56 98 SER A C 1
ATOM 760 O O . SER A 1 98 ? 14.390 7.503 -8.285 1.00 93.56 98 SER A O 1
ATOM 762 N N . LEU A 1 99 ? 12.355 6.589 -7.968 1.00 92.44 99 LEU A N 1
ATOM 763 C CA . LEU A 1 99 ? 12.454 5.601 -9.043 1.00 92.44 99 LEU A CA 1
ATOM 764 C C . LEU A 1 99 ? 12.306 6.248 -10.427 1.00 92.44 99 LEU A C 1
ATOM 766 O O . LEU A 1 99 ? 13.008 5.869 -11.367 1.00 92.44 99 LEU A O 1
ATOM 770 N N . VAL A 1 100 ? 11.429 7.249 -10.552 1.00 91.50 100 VAL A N 1
ATOM 771 C CA . VAL A 1 100 ? 11.193 7.957 -11.814 1.00 91.50 100 VAL A CA 1
ATOM 772 C C . VAL A 1 100 ? 12.365 8.891 -12.124 1.00 91.50 100 VAL A C 1
ATOM 774 O O . VAL A 1 100 ? 12.492 9.988 -11.585 1.00 91.50 100 VAL A O 1
ATOM 777 N N . ARG A 1 101 ? 13.230 8.465 -13.049 1.00 90.38 101 ARG A N 1
ATOM 778 C CA . ARG A 1 101 ? 14.392 9.239 -13.513 1.00 90.38 101 ARG A CA 1
ATOM 779 C C . ARG A 1 101 ? 14.340 9.459 -15.022 1.00 90.38 101 ARG A C 1
ATOM 781 O O . ARG A 1 101 ? 13.805 8.648 -15.773 1.00 90.38 101 ARG A O 1
ATOM 788 N N . LYS A 1 102 ? 14.931 10.566 -15.479 1.00 92.81 102 LYS A N 1
ATOM 789 C CA . LYS A 1 102 ? 15.085 10.870 -16.912 1.00 92.81 102 LYS A CA 1
ATOM 790 C C . LYS A 1 102 ? 16.066 9.895 -17.573 1.00 92.81 102 LYS A C 1
ATOM 792 O O . LYS A 1 102 ? 16.899 9.304 -16.894 1.00 92.81 102 LYS A O 1
ATOM 797 N N . TRP A 1 103 ? 15.992 9.795 -18.904 1.00 93.38 103 TRP A N 1
ATOM 798 C CA . TRP A 1 103 ? 16.870 8.975 -19.761 1.00 93.38 103 TRP A CA 1
ATOM 799 C C . TRP A 1 103 ? 16.656 7.459 -19.699 1.00 93.38 103 TRP A C 1
ATOM 801 O O . TRP A 1 103 ? 17.418 6.705 -20.309 1.00 93.38 103 TRP A O 1
ATOM 811 N N . PHE A 1 104 ? 15.579 7.035 -19.046 1.00 94.44 104 PHE A N 1
ATOM 812 C CA . PHE A 1 104 ? 15.097 5.661 -19.004 1.00 94.44 104 PHE A CA 1
ATOM 813 C C . PHE A 1 104 ? 13.662 5.604 -19.526 1.00 94.44 104 PHE A C 1
ATOM 815 O O . PHE A 1 104 ? 12.943 6.604 -19.509 1.00 94.44 104 PHE A O 1
ATOM 822 N N . SER A 1 105 ? 13.247 4.436 -20.003 1.00 95.56 105 SER A N 1
ATOM 823 C CA . SER A 1 105 ? 11.848 4.170 -20.327 1.00 95.56 105 SER A CA 1
ATOM 824 C C . SER A 1 105 ? 11.148 3.631 -19.088 1.00 95.56 105 SER A C 1
ATOM 826 O O . SER A 1 105 ? 11.594 2.641 -18.508 1.00 95.56 105 SER A O 1
ATOM 828 N N . LEU A 1 106 ? 10.042 4.269 -18.722 1.00 95.81 106 LEU A N 1
ATOM 829 C CA . LEU A 1 106 ? 9.088 3.760 -17.748 1.00 95.81 106 LEU A CA 1
ATOM 830 C C . LEU A 1 106 ? 8.137 2.778 -18.450 1.00 95.81 106 LEU A C 1
ATOM 832 O O . LEU A 1 106 ? 7.649 3.038 -19.552 1.00 95.81 106 LEU A O 1
ATOM 836 N N . ILE A 1 107 ? 7.899 1.636 -17.812 1.00 96.25 107 ILE A N 1
ATOM 837 C CA . ILE A 1 107 ? 7.007 0.576 -18.272 1.00 96.25 107 ILE A CA 1
ATOM 838 C C . ILE A 1 107 ? 6.008 0.291 -17.154 1.00 96.25 107 ILE A C 1
ATOM 840 O O . ILE A 1 107 ? 6.349 -0.305 -16.141 1.00 96.25 107 ILE A O 1
ATOM 844 N N . GLU A 1 108 ? 4.772 0.722 -17.358 1.00 95.25 108 GLU A N 1
ATOM 845 C CA . GLU A 1 108 ? 3.645 0.480 -16.451 1.00 95.25 108 GLU A CA 1
ATOM 846 C C . GLU A 1 108 ? 2.721 -0.608 -16.991 1.00 95.25 108 GLU A C 1
ATOM 848 O O . GLU A 1 108 ? 2.523 -0.707 -18.209 1.00 95.25 108 GLU A O 1
ATOM 853 N N . CYS A 1 109 ? 2.140 -1.388 -16.084 1.00 96.12 109 CYS A N 1
ATOM 854 C CA . CYS A 1 109 ? 1.125 -2.395 -16.359 1.00 96.12 109 CYS A CA 1
ATOM 855 C C . CYS A 1 109 ? 0.154 -2.494 -15.177 1.00 96.12 109 CYS A C 1
ATOM 857 O O . CYS A 1 109 ? 0.557 -2.308 -14.029 1.00 96.12 109 CYS A O 1
ATOM 859 N N . PHE A 1 110 ? -1.105 -2.829 -15.448 1.00 96.31 110 PHE A N 1
ATOM 860 C CA . PHE A 1 110 ? -2.069 -3.213 -14.422 1.00 96.31 110 PHE A CA 1
ATOM 861 C C . PHE A 1 110 ? -2.824 -4.464 -14.862 1.00 96.31 110 PHE A C 1
ATOM 863 O O . PHE A 1 110 ? -2.989 -4.693 -16.061 1.00 96.31 110 PHE A O 1
ATOM 870 N N . VAL A 1 111 ? -3.251 -5.271 -13.895 1.00 96.31 111 VAL A N 1
ATOM 871 C CA . VAL A 1 111 ? -4.041 -6.483 -14.126 1.00 96.31 111 VAL A CA 1
ATOM 872 C C . VAL A 1 111 ? -5.106 -6.585 -13.048 1.00 96.31 111 VAL A C 1
ATOM 874 O O . VAL A 1 111 ? -4.808 -6.392 -11.869 1.00 96.31 111 VAL A O 1
ATOM 877 N N . ASP A 1 112 ? -6.325 -6.904 -13.465 1.00 95.31 112 ASP A N 1
ATOM 878 C CA . ASP A 1 112 ? -7.415 -7.267 -12.566 1.00 95.31 112 ASP A CA 1
ATOM 879 C C . ASP A 1 112 ? -7.431 -8.787 -12.424 1.00 95.31 112 ASP A C 1
ATOM 881 O O . ASP A 1 112 ? -7.587 -9.501 -13.416 1.00 95.31 112 ASP A O 1
ATOM 885 N N . VAL A 1 113 ? -7.233 -9.282 -11.204 1.00 94.00 113 VAL A N 1
ATOM 886 C CA . VAL A 1 113 ? -7.176 -10.718 -10.910 1.00 94.00 113 VAL A CA 1
ATOM 887 C C . VAL A 1 113 ? -8.171 -11.049 -9.809 1.00 94.00 113 VAL A C 1
ATOM 889 O O . VAL A 1 113 ? -8.368 -10.271 -8.875 1.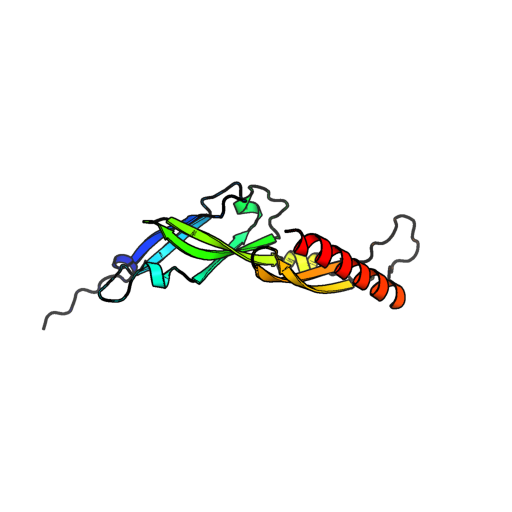00 94.00 113 VAL A O 1
ATOM 892 N N . LYS A 1 114 ? -8.799 -12.216 -9.932 1.00 93.38 114 LYS A N 1
ATOM 893 C CA . LYS A 1 114 ? -9.602 -12.819 -8.875 1.00 93.38 114 LYS A CA 1
ATOM 894 C C . LYS A 1 114 ? -8.756 -13.871 -8.159 1.00 93.38 114 LYS A C 1
ATOM 896 O O . LYS A 1 114 ? -8.212 -14.747 -8.832 1.00 93.38 114 LYS A O 1
ATOM 901 N N . THR A 1 115 ? -8.619 -13.746 -6.844 1.00 91.38 115 THR A N 1
ATOM 902 C CA . THR A 1 115 ? -7.893 -14.706 -5.998 1.00 91.38 115 THR A CA 1
ATOM 903 C C . THR A 1 115 ? -8.725 -15.965 -5.768 1.00 91.38 115 THR A C 1
ATOM 905 O O . THR A 1 115 ? -9.927 -15.993 -6.072 1.00 91.38 115 THR A O 1
ATOM 908 N N . THR A 1 116 ? -8.103 -17.014 -5.225 1.00 91.75 116 THR A N 1
ATOM 909 C CA . THR A 1 116 ? -8.812 -18.265 -4.904 1.00 91.75 116 THR A CA 1
ATOM 910 C C . THR A 1 116 ? -9.909 -18.065 -3.850 1.00 91.75 116 THR A C 1
ATOM 912 O O . THR A 1 116 ? -10.986 -18.654 -3.964 1.00 91.75 116 THR A O 1
ATOM 915 N N . ASP A 1 117 ? -9.688 -17.140 -2.913 1.00 88.25 117 ASP A N 1
ATOM 916 C CA . ASP A 1 117 ? -10.623 -16.767 -1.843 1.00 88.25 117 ASP A CA 1
ATOM 917 C C . ASP A 1 117 ? -11.854 -15.978 -2.337 1.00 88.25 117 ASP A C 1
ATOM 919 O O . ASP A 1 117 ? -12.806 -15.748 -1.590 1.00 88.25 117 ASP A O 1
ATOM 923 N N . GLY A 1 118 ? -11.874 -15.579 -3.613 1.00 88.12 118 GLY A N 1
ATOM 924 C CA . GLY A 1 118 ? -13.008 -14.907 -4.249 1.00 88.12 118 GLY A CA 1
ATOM 925 C C . GLY A 1 118 ? -12.922 -13.380 -4.296 1.00 88.12 118 GLY A C 1
ATOM 926 O O . GLY A 1 118 ? -13.784 -12.764 -4.933 1.00 88.12 118 GLY A O 1
ATOM 927 N N . ASP A 1 119 ? -11.880 -12.784 -3.715 1.00 90.06 119 ASP A N 1
ATOM 928 C CA . ASP A 1 119 ? -11.613 -11.348 -3.781 1.00 90.06 119 ASP A CA 1
ATOM 929 C C . ASP A 1 119 ? -11.080 -10.925 -5.155 1.00 90.06 119 ASP A C 1
ATOM 931 O O . ASP A 1 119 ? -10.380 -11.660 -5.851 1.00 90.06 119 ASP A O 1
ATOM 935 N N . THR A 1 120 ? -11.404 -9.697 -5.560 1.00 92.88 120 THR A N 1
ATOM 936 C CA . THR A 1 120 ? -10.898 -9.093 -6.800 1.00 92.88 120 THR A CA 1
ATOM 937 C C . THR A 1 120 ? -9.886 -8.004 -6.482 1.00 92.88 120 THR A C 1
ATOM 939 O O . THR A 1 120 ? -10.222 -7.018 -5.822 1.00 92.88 120 THR A O 1
ATOM 942 N N . LEU A 1 121 ? -8.667 -8.146 -6.996 1.00 93.25 121 LEU A N 1
ATOM 943 C CA . LEU A 1 121 ? -7.559 -7.222 -6.776 1.00 93.25 121 LEU A CA 1
ATOM 944 C C . LEU A 1 121 ? -7.108 -6.602 -8.101 1.00 93.25 121 LEU A C 1
ATOM 946 O O . LEU A 1 121 ? -6.985 -7.290 -9.113 1.00 93.25 121 LEU A O 1
ATOM 950 N N . ARG A 1 122 ? -6.794 -5.302 -8.074 1.00 95.00 122 ARG A N 1
ATOM 951 C CA . ARG A 1 122 ? -6.081 -4.621 -9.162 1.00 95.00 122 ARG A CA 1
ATOM 952 C C . ARG A 1 122 ? -4.617 -4.468 -8.781 1.00 95.00 122 ARG A C 1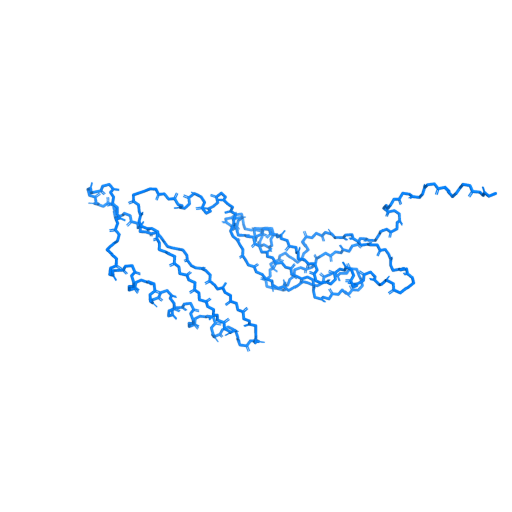
ATOM 954 O O . ARG A 1 122 ? -4.281 -3.686 -7.892 1.00 95.00 122 ARG A O 1
ATOM 961 N N . VAL A 1 123 ? -3.751 -5.198 -9.470 1.00 95.00 123 VAL A N 1
ATOM 962 C CA . VAL A 1 123 ? -2.307 -5.184 -9.229 1.00 95.00 123 VAL A CA 1
ATOM 963 C C . VAL A 1 123 ? -1.642 -4.251 -10.229 1.00 95.00 123 VAL A C 1
ATOM 965 O O . VAL A 1 123 ? -1.828 -4.390 -11.437 1.00 95.00 123 VAL A O 1
ATOM 968 N N . PHE A 1 124 ? -0.842 -3.313 -9.727 1.00 96.31 124 PHE A N 1
ATOM 969 C CA . PHE A 1 124 ? -0.029 -2.413 -10.539 1.00 96.31 124 PHE A CA 1
ATOM 970 C C . PHE A 1 124 ? 1.432 -2.862 -10.524 1.00 96.31 124 PHE A C 1
ATOM 972 O O . PHE A 1 124 ? 1.975 -3.221 -9.481 1.00 96.31 124 PHE A O 1
ATOM 979 N N . CYS A 1 125 ? 2.086 -2.802 -11.680 1.00 94.62 125 CYS A N 1
ATOM 980 C CA . CYS A 1 125 ? 3.506 -3.085 -11.829 1.00 94.62 125 CYS A CA 1
ATOM 981 C C . CYS A 1 125 ? 4.186 -1.934 -12.570 1.00 94.62 125 CYS A C 1
ATOM 983 O O . CYS A 1 125 ? 3.702 -1.471 -13.607 1.00 94.62 125 CYS A O 1
ATOM 985 N N . ILE A 1 126 ? 5.323 -1.494 -12.033 1.00 95.12 126 ILE A N 1
ATOM 986 C CA . ILE A 1 126 ? 6.178 -0.476 -12.638 1.00 95.12 126 ILE A CA 1
ATOM 987 C C . ILE A 1 126 ? 7.571 -1.060 -12.865 1.00 95.12 126 ILE A C 1
ATOM 989 O O . ILE A 1 126 ? 8.137 -1.726 -11.999 1.00 95.12 126 ILE A O 1
ATOM 993 N N . GLY A 1 127 ? 8.132 -0.802 -14.038 1.00 95.00 127 GLY A N 1
ATOM 994 C CA . GLY A 1 127 ? 9.479 -1.198 -14.414 1.00 95.00 127 GLY A CA 1
ATOM 995 C C . GLY A 1 127 ? 10.206 -0.056 -15.108 1.00 95.00 127 GLY A C 1
ATOM 996 O O . GLY A 1 127 ? 9.602 0.749 -15.813 1.00 95.00 127 GLY A O 1
ATOM 997 N N . PHE A 1 128 ? 11.522 -0.003 -14.934 1.00 95.50 128 PHE A N 1
ATOM 998 C CA . PHE A 1 128 ? 12.386 0.962 -15.605 1.00 95.50 128 PHE A CA 1
ATOM 999 C C . PHE A 1 128 ? 13.466 0.218 -16.374 1.00 95.50 128 PHE A C 1
ATOM 1001 O O . PHE A 1 128 ? 13.983 -0.804 -15.915 1.00 95.50 128 PHE A O 1
ATOM 1008 N N . THR A 1 129 ? 13.843 0.731 -17.540 1.00 95.06 129 THR A N 1
ATOM 1009 C CA . THR A 1 129 ? 15.049 0.244 -18.212 1.00 95.06 129 THR A CA 1
ATOM 1010 C C . THR A 1 129 ? 16.281 0.573 -17.370 1.00 95.06 129 THR A C 1
ATOM 1012 O O . THR A 1 129 ? 16.361 1.622 -16.735 1.00 95.06 129 THR A O 1
ATOM 1015 N N . LYS A 1 130 ? 17.266 -0.328 -17.356 1.00 92.75 130 LYS A N 1
ATOM 1016 C CA . LYS A 1 130 ? 18.539 -0.129 -16.657 1.00 92.75 130 LYS A CA 1
ATOM 1017 C C . LYS A 1 130 ? 19.672 -0.094 -17.670 1.00 92.75 130 LYS A C 1
ATOM 1019 O O . LYS A 1 130 ? 19.764 -0.954 -18.544 1.00 92.75 130 LYS A O 1
ATOM 1024 N N . ARG A 1 131 ? 20.558 0.891 -17.530 1.00 92.38 131 ARG A N 1
ATOM 1025 C CA . ARG A 1 131 ? 21.764 0.990 -18.355 1.00 92.38 131 ARG A CA 1
ATOM 1026 C C . ARG A 1 131 ? 22.740 -0.131 -17.980 1.00 92.38 131 ARG A C 1
ATOM 1028 O O . ARG A 1 131 ? 22.966 -0.376 -16.796 1.00 92.38 131 ARG A O 1
ATOM 1035 N N . ARG A 1 132 ? 23.329 -0.785 -18.983 1.00 91.25 132 ARG A N 1
ATOM 1036 C CA . ARG A 1 132 ? 24.441 -1.731 -18.785 1.00 91.25 132 ARG A CA 1
ATOM 1037 C C . ARG A 1 132 ? 25.721 -0.972 -18.421 1.00 91.25 132 ARG A C 1
ATOM 1039 O O . ARG A 1 132 ? 25.857 0.190 -18.798 1.00 91.25 132 ARG A O 1
ATOM 1046 N N . VAL A 1 133 ? 26.629 -1.616 -17.688 1.00 90.81 133 VAL A N 1
ATOM 1047 C CA . VAL A 1 133 ? 27.854 -0.974 -17.174 1.00 90.81 133 VAL A CA 1
ATOM 1048 C C . VAL A 1 133 ? 28.719 -0.430 -18.321 1.00 90.81 133 VAL A C 1
ATOM 1050 O O . VAL A 1 133 ? 29.107 0.732 -18.272 1.00 90.81 133 VAL A O 1
ATOM 1053 N N . ASP A 1 134 ? 28.857 -1.184 -19.413 1.00 91.81 134 ASP A N 1
ATOM 1054 C CA . ASP A 1 134 ? 29.749 -0.842 -20.538 1.00 91.81 134 ASP A CA 1
ATOM 1055 C C . ASP A 1 134 ? 29.076 -0.021 -21.654 1.00 91.81 134 ASP A C 1
ATOM 1057 O O . ASP A 1 134 ? 29.564 0.080 -22.779 1.00 91.81 134 ASP A O 1
ATOM 1061 N N . MET A 1 135 ? 27.899 0.551 -21.388 1.00 91.25 135 MET A N 1
ATOM 1062 C CA . MET A 1 135 ? 27.145 1.281 -22.406 1.00 91.25 135 MET A CA 1
ATOM 1063 C C . MET A 1 135 ? 27.617 2.737 -22.515 1.00 91.25 135 MET A C 1
ATOM 1065 O O . MET A 1 135 ? 27.360 3.548 -21.625 1.00 91.25 135 MET A O 1
ATOM 1069 N N . ALA A 1 136 ? 28.210 3.100 -23.659 1.00 89.81 136 ALA A N 1
ATOM 1070 C CA . ALA A 1 136 ? 28.657 4.472 -23.935 1.00 89.81 136 ALA A CA 1
ATOM 1071 C C . ALA A 1 136 ? 27.499 5.493 -24.000 1.00 89.81 136 ALA A C 1
ATOM 1073 O O . ALA A 1 136 ? 27.652 6.663 -23.641 1.00 89.81 136 ALA A O 1
ATOM 1074 N N . LYS A 1 137 ? 26.306 5.063 -24.439 1.00 91.50 137 LYS A N 1
ATOM 1075 C CA . LYS A 1 137 ? 25.127 5.934 -24.547 1.00 91.50 137 LYS A CA 1
ATOM 1076 C C . LYS A 1 137 ? 24.585 6.296 -23.161 1.00 91.50 137 LYS A C 1
ATOM 1078 O O . LYS A 1 137 ? 24.324 5.430 -22.328 1.00 91.50 137 LYS A O 1
ATOM 1083 N N . ARG A 1 138 ? 24.340 7.591 -22.931 1.00 89.56 138 ARG A N 1
ATOM 1084 C CA . ARG A 1 138 ? 23.740 8.087 -21.676 1.00 89.56 138 ARG A CA 1
ATOM 1085 C C . ARG A 1 138 ? 22.270 7.694 -21.512 1.00 89.56 138 ARG A C 1
ATOM 1087 O O . ARG A 1 138 ? 21.825 7.511 -20.385 1.00 89.56 138 ARG A O 1
ATOM 1094 N N . THR A 1 139 ? 21.532 7.558 -22.616 1.00 93.06 139 THR A N 1
ATOM 1095 C CA . THR A 1 139 ? 20.112 7.184 -22.614 1.00 93.06 139 THR A CA 1
ATOM 1096 C C . THR A 1 139 ? 19.913 5.694 -22.867 1.00 93.06 139 THR A C 1
ATOM 1098 O O . THR A 1 139 ? 20.588 5.092 -23.702 1.00 93.06 139 THR A O 1
ATOM 1101 N N . CYS A 1 140 ? 18.945 5.105 -22.168 1.00 93.62 140 CYS A N 1
ATOM 1102 C CA . CYS A 1 140 ? 18.574 3.700 -22.279 1.00 93.62 140 CYS A CA 1
ATOM 1103 C C . CYS A 1 140 ? 17.064 3.598 -22.521 1.00 93.62 140 CYS A C 1
ATOM 1105 O O . CYS A 1 140 ? 16.298 3.281 -21.616 1.00 93.62 140 CYS A O 1
ATOM 1107 N N . TYR A 1 141 ? 16.621 3.917 -23.735 1.00 95.44 141 TYR A N 1
ATOM 1108 C CA . TYR A 1 141 ? 15.210 3.808 -24.105 1.00 95.44 141 TYR A CA 1
ATOM 1109 C C . TYR A 1 141 ? 14.913 2.448 -24.739 1.00 95.44 141 TYR A C 1
ATOM 1111 O O . TYR A 1 141 ? 15.672 1.982 -25.589 1.00 95.44 141 TYR A O 1
ATOM 1119 N N . ALA A 1 142 ? 13.803 1.830 -24.337 1.00 94.31 142 ALA A N 1
ATOM 1120 C CA . ALA A 1 142 ? 13.288 0.619 -24.965 1.00 94.31 142 ALA A CA 1
ATOM 1121 C C . ALA A 1 142 ? 12.447 0.976 -26.196 1.00 94.31 142 ALA A C 1
ATOM 1123 O O . ALA A 1 142 ? 11.700 1.955 -26.192 1.00 94.31 142 ALA A O 1
ATOM 1124 N N . GLN A 1 143 ? 12.537 0.162 -27.249 1.00 96.44 143 GLN A N 1
ATOM 1125 C CA . GLN A 1 143 ? 11.659 0.320 -28.408 1.00 96.44 143 GLN A CA 1
ATOM 1126 C C . GLN A 1 143 ? 10.214 -0.027 -28.033 1.00 96.44 143 GLN A C 1
ATOM 1128 O O . GLN A 1 143 ? 9.972 -0.957 -27.260 1.00 96.44 143 GLN A O 1
ATOM 1133 N N . SER A 1 144 ? 9.233 0.643 -28.641 1.00 95.50 144 SER A N 1
ATOM 1134 C CA . SER A 1 144 ? 7.811 0.417 -28.340 1.00 95.50 144 SER A CA 1
ATOM 1135 C C . SER A 1 144 ? 7.384 -1.046 -28.516 1.00 95.50 144 SER A C 1
ATOM 1137 O O . SER A 1 144 ? 6.589 -1.551 -27.728 1.00 95.50 144 SER A O 1
ATOM 1139 N N . ALA A 1 145 ? 7.949 -1.759 -29.499 1.00 97.25 145 ALA A N 1
ATOM 1140 C CA . ALA A 1 145 ? 7.699 -3.188 -29.694 1.00 97.25 145 ALA A CA 1
ATOM 1141 C C . ALA A 1 145 ? 8.200 -4.045 -28.516 1.00 97.25 145 ALA A C 1
ATOM 1143 O O . ALA A 1 145 ? 7.512 -4.972 -28.091 1.00 97.25 145 ALA A O 1
ATOM 1144 N N . GLN A 1 146 ? 9.365 -3.718 -27.948 1.00 96.31 146 GLN A N 1
ATOM 1145 C CA . GLN A 1 146 ? 9.901 -4.400 -26.766 1.00 96.31 146 GLN A CA 1
ATOM 1146 C C . GLN A 1 146 ? 9.059 -4.096 -25.524 1.00 96.31 146 GLN A C 1
ATOM 1148 O O . GLN A 1 146 ? 8.745 -5.012 -24.773 1.00 96.31 146 GLN A O 1
ATOM 1153 N N . ILE A 1 147 ? 8.621 -2.844 -25.348 1.00 96.81 147 ILE A N 1
ATOM 1154 C CA . ILE A 1 147 ? 7.746 -2.445 -24.234 1.00 96.81 147 ILE A CA 1
ATOM 1155 C C . ILE A 1 147 ? 6.443 -3.257 -24.245 1.00 96.81 147 ILE A C 1
ATOM 1157 O O . ILE A 1 147 ? 6.027 -3.752 -23.201 1.00 96.81 147 ILE A O 1
ATOM 1161 N N . ARG A 1 148 ? 5.822 -3.460 -25.418 1.00 96.56 148 ARG A N 1
ATOM 1162 C CA . ARG A 1 148 ? 4.616 -4.303 -25.541 1.00 96.56 148 ARG A CA 1
ATOM 1163 C C . ARG A 1 148 ? 4.882 -5.756 -25.143 1.00 96.56 148 ARG A C 1
ATOM 1165 O O . ARG A 1 148 ? 4.086 -6.327 -24.407 1.00 96.56 148 ARG A O 1
ATOM 1172 N N . LYS A 1 149 ? 6.008 -6.336 -25.581 1.00 97.19 149 LYS A N 1
ATOM 1173 C CA . LYS A 1 149 ? 6.405 -7.706 -25.203 1.00 97.19 149 LYS A CA 1
ATOM 1174 C C . LYS A 1 149 ? 6.640 -7.838 -23.694 1.00 97.19 149 LYS A C 1
ATOM 1176 O O . LYS A 1 149 ? 6.185 -8.805 -23.095 1.00 97.19 149 LYS A O 1
ATOM 1181 N N . ILE A 1 150 ? 7.303 -6.854 -23.081 1.00 96.88 150 ILE A N 1
ATOM 1182 C CA . ILE A 1 150 ? 7.540 -6.819 -21.630 1.00 96.88 150 ILE A CA 1
ATOM 1183 C C . ILE A 1 150 ? 6.213 -6.719 -20.876 1.00 96.88 150 ILE A C 1
ATOM 1185 O O . ILE A 1 150 ? 5.998 -7.487 -19.947 1.00 96.88 150 ILE A O 1
ATOM 1189 N N . ARG A 1 151 ? 5.298 -5.838 -21.301 1.00 96.94 151 ARG A N 1
ATOM 1190 C CA . ARG A 1 151 ? 3.963 -5.722 -20.693 1.00 96.94 151 ARG A CA 1
ATOM 1191 C C . ARG A 1 151 ? 3.171 -7.021 -20.790 1.00 96.94 151 ARG A C 1
ATOM 1193 O O . ARG A 1 151 ? 2.625 -7.450 -19.786 1.00 96.94 151 ARG A O 1
ATOM 1200 N N . ALA A 1 152 ? 3.165 -7.681 -21.948 1.00 96.69 152 ALA A N 1
ATOM 1201 C CA . ALA A 1 152 ? 2.501 -8.977 -22.098 1.00 96.69 152 ALA A CA 1
ATOM 1202 C C . ALA A 1 152 ? 3.049 -10.015 -21.103 1.00 96.69 152 ALA A C 1
ATOM 1204 O O . ALA A 1 152 ? 2.276 -10.703 -20.444 1.00 96.69 152 ALA A O 1
ATOM 1205 N N . LYS A 1 153 ? 4.376 -10.061 -20.920 1.00 97.06 153 LYS A N 1
ATOM 1206 C CA . LYS A 1 153 ? 5.009 -10.941 -19.928 1.00 97.06 153 LYS A CA 1
ATOM 1207 C C . LYS A 1 153 ? 4.725 -10.537 -18.479 1.00 97.06 153 LYS A C 1
ATOM 1209 O O . LYS A 1 153 ? 4.553 -11.416 -17.645 1.00 97.06 153 LYS A O 1
ATOM 1214 N N . MET A 1 154 ? 4.642 -9.240 -18.175 1.00 96.44 154 MET A N 1
ATOM 1215 C CA . MET A 1 154 ? 4.214 -8.759 -16.856 1.00 96.44 154 MET A CA 1
ATOM 1216 C C . MET A 1 154 ? 2.794 -9.232 -16.538 1.00 96.44 154 MET A C 1
ATOM 1218 O O . MET A 1 154 ? 2.578 -9.777 -15.462 1.00 96.44 154 MET A O 1
ATOM 1222 N N . VAL A 1 155 ? 1.854 -9.084 -17.479 1.00 96.38 155 VAL A N 1
ATOM 1223 C CA . VAL A 1 155 ? 0.468 -9.549 -17.304 1.00 96.38 155 VAL A CA 1
ATOM 1224 C C . VAL A 1 155 ? 0.421 -11.055 -17.062 1.00 96.38 155 VAL A C 1
ATOM 1226 O O . VAL A 1 155 ? -0.236 -11.499 -16.126 1.00 96.38 155 VAL A O 1
ATOM 1229 N N . GLU A 1 156 ? 1.137 -11.830 -17.878 1.00 95.81 156 GLU A N 1
ATOM 1230 C CA . GLU A 1 156 ? 1.200 -13.291 -17.772 1.00 95.81 156 GLU A CA 1
ATOM 1231 C C . GLU A 1 156 ? 1.687 -13.742 -16.390 1.00 95.81 156 GLU A C 1
ATOM 1233 O O . GLU A 1 156 ? 1.035 -14.562 -15.748 1.00 95.81 156 GLU A O 1
ATOM 1238 N N . ILE A 1 157 ? 2.798 -13.174 -15.907 1.00 95.62 157 ILE A N 1
ATOM 1239 C CA . ILE A 1 157 ? 3.367 -13.532 -14.602 1.00 95.62 157 ILE A CA 1
ATOM 1240 C C . ILE A 1 157 ? 2.429 -13.105 -13.473 1.00 95.62 157 ILE A C 1
ATOM 1242 O O . ILE A 1 157 ? 2.128 -13.921 -12.611 1.00 95.62 157 ILE A O 1
ATOM 1246 N N . ILE A 1 158 ? 1.934 -11.863 -13.484 1.00 94.56 158 ILE A N 1
ATOM 1247 C CA . ILE A 1 158 ? 1.036 -11.364 -12.430 1.00 94.56 158 ILE A CA 1
ATOM 1248 C C . ILE A 1 158 ? -0.222 -12.229 -12.345 1.00 94.56 158 ILE A C 1
ATOM 1250 O O . ILE A 1 158 ? -0.603 -12.642 -11.257 1.00 94.56 158 ILE A O 1
ATOM 1254 N N . THR A 1 159 ? -0.839 -12.545 -13.486 1.00 94.44 159 THR A N 1
ATOM 1255 C CA . THR A 1 159 ? -2.041 -13.391 -13.522 1.00 94.44 159 THR A CA 1
ATOM 1256 C C . THR A 1 159 ? -1.740 -14.772 -12.951 1.00 94.44 159 THR A C 1
ATOM 1258 O O . THR A 1 159 ? -2.478 -15.258 -12.104 1.00 94.44 159 THR A O 1
ATOM 1261 N N . ARG A 1 160 ? -0.622 -15.385 -13.359 1.00 94.00 160 ARG A N 1
ATOM 1262 C CA . ARG A 1 160 ? -0.226 -16.711 -12.880 1.00 94.00 160 ARG A CA 1
ATOM 1263 C C . ARG A 1 160 ? -0.033 -16.746 -11.363 1.00 94.00 160 ARG A C 1
ATOM 1265 O O . ARG A 1 160 ? -0.617 -17.609 -10.726 1.00 94.00 160 ARG A O 1
ATOM 1272 N N . GLU A 1 161 ? 0.752 -15.826 -10.801 1.00 92.50 161 GLU A N 1
ATOM 1273 C CA . GLU A 1 161 ? 1.056 -15.824 -9.359 1.00 92.50 161 GLU A CA 1
ATOM 1274 C C . GLU A 1 161 ? -0.162 -15.432 -8.506 1.00 92.50 161 GLU A C 1
ATOM 1276 O O . GLU A 1 161 ? -0.344 -15.951 -7.410 1.00 92.50 161 GLU A O 1
ATOM 1281 N N . CYS A 1 162 ? -1.012 -14.519 -8.988 1.00 89.88 162 CYS A N 1
ATOM 1282 C CA . CYS A 1 162 ? -2.176 -14.063 -8.226 1.00 89.88 162 CYS A CA 1
ATOM 1283 C C . CYS A 1 162 ? -3.368 -15.028 -8.287 1.00 89.88 162 CYS A C 1
ATOM 1285 O O . CYS A 1 162 ? -4.202 -14.978 -7.395 1.00 89.88 162 CYS A O 1
ATOM 1287 N N . THR A 1 163 ? -3.481 -15.880 -9.311 1.00 88.56 163 THR A N 1
ATOM 1288 C CA . THR A 1 163 ? -4.557 -16.887 -9.392 1.00 88.56 163 THR A CA 1
ATOM 1289 C C . THR A 1 163 ? -4.243 -18.148 -8.584 1.00 88.56 163 THR A C 1
ATOM 1291 O O . THR A 1 163 ? -5.160 -18.872 -8.212 1.00 88.56 163 THR A O 1
ATOM 1294 N N . THR A 1 164 ? -2.968 -18.432 -8.309 1.00 86.31 164 THR A N 1
ATOM 1295 C CA . THR A 1 164 ? -2.564 -19.576 -7.472 1.00 86.31 164 THR A CA 1
ATOM 1296 C C . THR A 1 164 ? -2.665 -19.316 -5.971 1.00 86.31 164 THR A C 1
ATOM 1298 O O . THR A 1 164 ? -2.579 -20.268 -5.199 1.00 86.31 164 THR A O 1
ATOM 1301 N N . CYS A 1 165 ? -2.809 -18.050 -5.581 1.00 74.00 165 CYS A N 1
ATOM 1302 C CA . CYS A 1 165 ? -2.971 -17.599 -4.203 1.00 74.00 165 CYS A CA 1
ATOM 1303 C C . CYS A 1 165 ? -4.450 -17.328 -3.926 1.00 74.00 165 CYS A C 1
ATOM 1305 O O . CYS A 1 165 ? -4.933 -17.835 -2.902 1.00 74.00 165 CYS A O 1
#

Secondary structure (DSSP, 8-state):
--------GGGGEEEEEEE--TTSS--EEEEEEEEPPBTTB-TTTTTTT-EEEEEHHHHHT-GGGTTEEEEEEEEEEETTEEEEEEEEEEE-HHHHHHH--TTB-EEEEEEEEE-TTS-EEEEEEEEE----TT---S-BPPPHHHHHHHHHHHHHHHHHHHH--

Foldseek 3Di:
DDDDDDDDPCVQKDKAFEAEDPVFPDGTQDIDIFGPDDDPDHRFVVQAFDWDWDFSCSRHVNVVRRQKIWIWGFHGDDPRYTYTDGDDIDGHPVVVVVPDDPQKDKQKEWDWEQEPVGDIDIDIDIDIDDDDPPDPDPHDYDDPVVSVVVRVVVHVVCRVVRHPD

Organism: NCBI:txid1486918

pLDDT: mean 92.24, std 6.53, range [45.19, 97.25]